Protein AF-A0A7R9H1W8-F1 (afdb_monomer_lite)

Organism: Timema poppense (NCBI:txid170557)

Secondary structure (DSSP, 8-state):
-HHHHHHHHHHHHHHHSS-HHHHHHHHHHSTT-BTTBS--SSTT---------HHHHHHHHHHHHHHHHHTTHHHHHHHHHHHHHHHHHHHTPPP-TTSGGGGSTTTHHHHHHH-

Foldseek 3Di:
DVVVVVVVQVVCCVVPVDGPVVVQVVQQVEVCHDPVGHHDPDPDDDDDDDDDDPVVVVVVVVVVVVVCVVVPLVVVLLVVVVVVVVVCVVPVDDDDCPDDPSVDDSNVVCVVVSD

Sequence (115 aa):
MAGILIIGSLQVFAEHGRTHSSMLKEQKETAGGNELGGPLRYPHSCILWLQCDQEVLDHRLVSRVDTMLEQGLVQELINFHQLYNKDRLSTGAPHDYTTGIFQSIGFKEFHGRVE

pLDDT: mean 83.67, std 12.29, range [35.12, 97.69]

Radius of gyration: 21.49 Å; chains: 1; bounding box: 33×43×47 Å

Structure (mmCIF, N/CA/C/O backbone):
data_AF-A0A7R9H1W8-F1
#
_entry.id   AF-A0A7R9H1W8-F1
#
loop_
_atom_site.group_PDB
_atom_site.id
_atom_site.type_symbol
_atom_site.label_atom_id
_atom_site.label_alt_id
_atom_site.label_comp_id
_atom_site.label_asym_id
_atom_site.label_entity_id
_atom_site.label_seq_id
_atom_site.pdbx_PDB_ins_code
_atom_site.Cartn_x
_atom_site.Cartn_y
_atom_site.Cartn_z
_atom_site.occupancy
_atom_site.B_iso_or_equiv
_atom_site.auth_seq_id
_atom_site.auth_comp_id
_atom_site.auth_asym_id
_atom_site.auth_atom_id
_atom_site.pdbx_PDB_model_num
ATOM 1 N N . MET A 1 1 ? -6.024 10.418 -10.186 1.00 37.22 1 MET A N 1
ATOM 2 C CA . MET A 1 1 ? -5.220 9.301 -10.739 1.0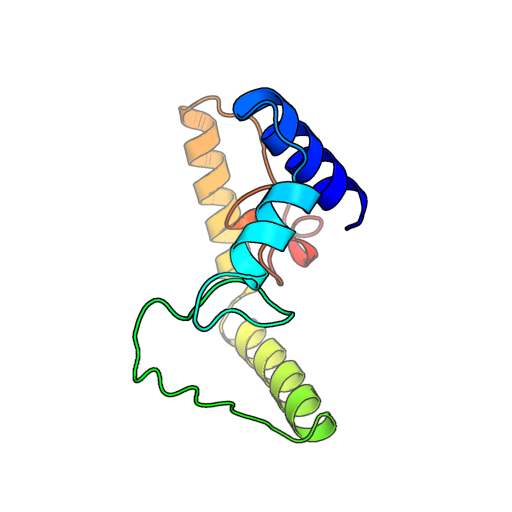0 37.22 1 MET A CA 1
ATOM 3 C C . MET A 1 1 ? -4.604 9.641 -12.100 1.00 37.22 1 MET A C 1
ATOM 5 O O . MET A 1 1 ? -3.391 9.570 -12.203 1.00 37.22 1 MET A O 1
ATOM 9 N N . ALA A 1 2 ? -5.365 10.100 -13.106 1.00 35.12 2 ALA A N 1
ATOM 10 C CA . ALA A 1 2 ? -4.805 10.452 -14.426 1.00 35.12 2 ALA A CA 1
ATOM 11 C C . ALA A 1 2 ? -3.746 11.584 -14.412 1.00 35.12 2 ALA A C 1
ATOM 13 O O . ALA A 1 2 ? -2.760 11.504 -15.136 1.00 35.12 2 ALA A O 1
ATOM 14 N N . GLY A 1 3 ? -3.891 12.603 -13.553 1.00 44.09 3 GLY A N 1
ATOM 15 C CA . GLY A 1 3 ? -2.936 13.725 -13.480 1.00 44.09 3 GLY A CA 1
ATOM 16 C C . GLY A 1 3 ? -1.521 13.347 -13.014 1.00 44.09 3 GLY A C 1
ATOM 17 O O . GLY A 1 3 ? -0.549 13.919 -13.496 1.00 44.09 3 GLY A O 1
ATOM 18 N N . ILE A 1 4 ? -1.391 12.337 -12.145 1.00 56.62 4 ILE A N 1
ATOM 19 C CA . ILE A 1 4 ? -0.090 11.864 -11.631 1.00 56.62 4 ILE A CA 1
ATOM 20 C C . ILE A 1 4 ? 0.714 11.176 -12.747 1.00 56.62 4 ILE A C 1
ATOM 22 O O . ILE A 1 4 ? 1.924 11.359 -12.851 1.00 56.62 4 ILE A O 1
ATOM 26 N N . LEU A 1 5 ? 0.031 10.448 -13.639 1.00 70.81 5 LEU A N 1
ATOM 27 C CA . LEU A 1 5 ? 0.656 9.758 -14.773 1.00 70.81 5 LEU A CA 1
ATOM 28 C C . LEU A 1 5 ? 1.178 10.735 -15.842 1.00 70.81 5 LEU A C 1
ATOM 30 O O . LEU A 1 5 ? 2.199 10.466 -16.481 1.00 70.81 5 LEU A O 1
ATOM 34 N N . ILE A 1 6 ? 0.504 11.877 -16.021 1.00 82.81 6 ILE A N 1
ATOM 35 C CA . ILE A 1 6 ? 0.915 12.924 -16.969 1.00 82.81 6 ILE A CA 1
ATOM 36 C C . ILE A 1 6 ? 2.179 13.627 -16.469 1.00 82.81 6 ILE A C 1
ATOM 38 O O . ILE A 1 6 ? 3.146 13.730 -17.220 1.00 82.81 6 ILE A O 1
ATOM 42 N N . ILE A 1 7 ? 2.198 14.055 -15.201 1.00 87.62 7 ILE A N 1
ATOM 43 C CA . ILE A 1 7 ? 3.359 14.735 -14.605 1.00 87.62 7 ILE A CA 1
ATOM 44 C C . ILE A 1 7 ? 4.594 13.833 -14.661 1.00 87.62 7 ILE A C 1
ATOM 46 O O . ILE A 1 7 ? 5.638 14.268 -15.140 1.00 87.62 7 ILE A O 1
ATOM 50 N N . GLY A 1 8 ? 4.461 12.560 -14.270 1.00 83.44 8 GLY A N 1
ATOM 51 C CA . GLY A 1 8 ? 5.576 11.611 -14.331 1.00 83.44 8 GLY A CA 1
ATOM 52 C C . GLY A 1 8 ? 6.113 11.415 -15.752 1.00 83.44 8 GLY A C 1
ATOM 53 O O . GLY A 1 8 ? 7.320 11.382 -15.966 1.00 83.44 8 GLY A O 1
ATOM 54 N N . SER A 1 9 ? 5.233 11.363 -16.755 1.00 89.19 9 SER A N 1
ATOM 55 C CA . SER A 1 9 ? 5.655 11.215 -18.154 1.00 89.19 9 SER A CA 1
ATOM 56 C C . SER A 1 9 ? 6.349 12.464 -18.708 1.00 89.19 9 SER A C 1
ATOM 58 O O . SER A 1 9 ? 7.288 12.339 -19.496 1.00 89.19 9 SER A O 1
ATOM 60 N N . LEU A 1 10 ? 5.913 13.658 -18.295 1.00 91.19 10 LEU A N 1
ATOM 61 C CA . LEU A 1 10 ? 6.565 14.922 -18.650 1.00 91.19 10 LEU A CA 1
ATOM 62 C C . LEU A 1 10 ? 7.933 15.060 -17.980 1.00 91.19 10 LEU A C 1
ATOM 64 O O . LEU A 1 10 ? 8.875 15.508 -18.628 1.00 91.19 10 LEU A O 1
ATOM 68 N N . GLN A 1 11 ? 8.058 14.634 -16.723 1.00 92.12 11 GLN A N 1
ATOM 69 C CA . GLN A 1 11 ? 9.333 14.625 -16.011 1.00 92.12 11 GLN A CA 1
ATOM 70 C C . GLN A 1 11 ? 10.352 13.712 -16.705 1.00 92.12 11 GLN A C 1
ATOM 72 O O . GLN A 1 11 ? 11.463 14.152 -16.991 1.00 92.12 11 GLN A O 1
ATOM 77 N N . VAL A 1 12 ? 9.958 12.484 -17.067 1.00 90.44 12 VAL A N 1
ATOM 78 C CA . VAL A 1 12 ? 10.826 11.555 -17.814 1.00 90.44 12 VAL A CA 1
ATOM 79 C C . VAL A 1 12 ? 11.326 12.194 -19.113 1.00 90.44 12 VAL A C 1
ATOM 81 O O . VAL A 1 12 ? 12.517 12.115 -19.415 1.00 90.44 12 VAL A O 1
ATOM 84 N N . PHE A 1 13 ? 10.440 12.873 -19.850 1.00 92.50 13 PHE A N 1
ATOM 85 C CA . PHE A 1 13 ? 10.811 13.577 -21.076 1.00 92.50 13 PHE A CA 1
ATOM 86 C C . PHE A 1 13 ? 11.769 14.747 -20.823 1.00 92.50 13 PHE A C 1
ATOM 88 O O . PHE A 1 13 ? 12.740 14.898 -21.560 1.00 92.50 13 PHE A O 1
ATOM 95 N N . ALA A 1 14 ? 11.528 15.550 -19.784 1.00 94.50 14 ALA A N 1
ATOM 96 C CA . ALA A 1 14 ? 12.378 16.685 -19.435 1.00 94.50 14 ALA A CA 1
ATOM 97 C C . ALA A 1 14 ? 13.794 16.256 -19.012 1.00 94.50 14 ALA A C 1
ATOM 99 O O . ALA A 1 14 ? 14.762 16.916 -19.377 1.00 94.50 14 ALA A O 1
ATOM 100 N N . GLU A 1 15 ? 13.922 15.149 -18.277 1.00 93.38 15 GLU A N 1
ATOM 101 C CA . GLU A 1 15 ? 15.210 14.648 -17.778 1.00 93.38 15 GLU A CA 1
ATOM 102 C C . GLU A 1 15 ? 16.020 13.898 -18.846 1.00 93.38 15 GLU A C 1
ATOM 104 O O . GLU A 1 15 ? 17.235 14.063 -18.931 1.00 93.38 15 GLU A O 1
ATOM 109 N N . HIS A 1 16 ? 15.364 13.071 -19.666 1.00 89.56 16 HIS A N 1
ATOM 110 C CA . HIS A 1 16 ? 16.046 12.141 -20.578 1.00 89.56 16 HIS A CA 1
ATOM 111 C C . HIS A 1 16 ? 15.992 12.580 -22.048 1.00 89.56 16 HIS A C 1
ATOM 113 O O . HIS A 1 16 ? 16.636 11.965 -22.897 1.00 89.56 16 HIS A O 1
ATOM 119 N N . GLY A 1 17 ? 15.172 13.583 -22.387 1.00 91.19 17 GLY A N 1
ATOM 120 C CA . GLY A 1 17 ? 14.928 14.025 -23.766 1.00 91.19 17 GLY A CA 1
ATOM 121 C C . GLY A 1 17 ? 14.196 13.000 -24.645 1.00 91.19 17 GLY A C 1
ATOM 122 O O . GLY A 1 17 ? 14.017 13.220 -25.843 1.00 91.19 17 GLY A O 1
ATOM 123 N N . ARG A 1 18 ? 13.772 11.866 -24.074 1.00 92.38 18 ARG A N 1
ATOM 124 C CA . ARG A 1 18 ? 13.065 10.775 -24.757 1.00 92.38 18 ARG A CA 1
ATOM 125 C C . ARG A 1 18 ? 11.652 10.647 -24.216 1.00 92.38 18 ARG A C 1
ATOM 127 O O . ARG A 1 18 ? 11.403 10.837 -23.029 1.00 92.38 18 ARG A O 1
ATOM 134 N N . THR A 1 19 ? 10.701 10.302 -25.081 1.00 90.69 19 THR A N 1
ATOM 135 C CA . THR A 1 19 ? 9.317 10.101 -24.643 1.00 90.69 19 THR A CA 1
ATOM 136 C C . THR A 1 19 ? 9.221 8.865 -23.756 1.00 90.69 19 THR A C 1
ATOM 138 O O . THR A 1 19 ? 9.796 7.818 -24.068 1.00 90.69 19 THR A O 1
ATOM 141 N N . HIS A 1 20 ? 8.441 8.965 -22.680 1.00 88.88 20 HIS A N 1
ATOM 142 C CA . HIS A 1 20 ? 8.224 7.867 -21.736 1.00 88.88 20 HIS A CA 1
ATOM 143 C C . HIS A 1 20 ? 7.709 6.594 -22.439 1.00 88.88 20 HIS A C 1
ATOM 145 O O . HIS A 1 20 ? 8.164 5.489 -22.157 1.00 88.88 20 HIS A O 1
ATOM 151 N N . SER A 1 21 ? 6.840 6.749 -23.444 1.00 89.75 21 SER A N 1
ATOM 152 C CA . SER A 1 21 ? 6.335 5.643 -24.265 1.00 89.75 21 SER A CA 1
ATOM 153 C C . SER A 1 21 ? 7.426 4.923 -25.065 1.00 89.75 21 SER A C 1
ATOM 155 O O . SER A 1 21 ? 7.378 3.699 -25.177 1.00 89.75 21 SER A O 1
ATOM 157 N N . SER A 1 22 ? 8.423 5.644 -25.594 1.00 90.88 22 SER A N 1
ATOM 158 C CA . SER A 1 22 ? 9.537 5.026 -26.328 1.00 90.88 22 SER A CA 1
ATOM 159 C C . SER A 1 22 ? 10.419 4.167 -25.419 1.00 90.88 22 SER A C 1
ATOM 161 O O . SER A 1 22 ? 10.812 3.073 -25.811 1.00 90.88 22 SER A O 1
ATOM 163 N N . MET A 1 23 ? 10.669 4.628 -24.190 1.00 87.75 23 MET A N 1
ATOM 164 C CA . MET A 1 23 ? 11.477 3.909 -23.202 1.00 87.75 23 MET A CA 1
ATOM 165 C C . MET A 1 23 ? 10.753 2.656 -22.700 1.00 87.75 23 MET A C 1
ATOM 167 O O . MET A 1 23 ? 11.357 1.594 -22.590 1.00 87.75 23 MET A O 1
ATOM 171 N N . LEU A 1 24 ? 9.439 2.747 -22.466 1.00 88.00 24 LEU A N 1
ATOM 172 C CA . LEU A 1 24 ? 8.627 1.582 -22.111 1.00 88.00 24 LEU A CA 1
ATOM 173 C C . LEU A 1 24 ? 8.612 0.540 -23.234 1.00 88.00 24 LEU A C 1
ATOM 175 O O . LEU A 1 24 ? 8.688 -0.650 -22.952 1.00 88.00 24 LEU A O 1
ATOM 179 N N . LYS A 1 25 ? 8.538 0.962 -24.502 1.00 88.62 25 LYS A N 1
ATOM 180 C CA . LYS A 1 25 ? 8.586 0.038 -25.644 1.00 88.62 25 LYS A CA 1
ATOM 181 C C . LYS A 1 25 ? 9.913 -0.727 -25.696 1.00 88.62 25 LYS A C 1
ATOM 183 O O . LYS A 1 25 ? 9.899 -1.946 -25.814 1.00 88.62 25 LYS A O 1
ATOM 188 N N . GLU A 1 26 ? 11.028 -0.030 -25.508 1.00 88.94 26 GLU A N 1
ATOM 189 C CA . GLU A 1 26 ? 12.368 -0.630 -25.460 1.00 88.94 26 GLU A CA 1
ATOM 190 C C . GLU A 1 26 ? 12.512 -1.645 -24.308 1.00 88.94 26 GLU A C 1
ATOM 192 O O . GLU A 1 26 ? 13.044 -2.741 -24.492 1.00 88.94 26 GLU A O 1
ATOM 197 N N . GLN A 1 27 ? 11.959 -1.337 -23.129 1.00 86.44 27 GLN A N 1
ATOM 198 C CA . GLN A 1 27 ? 11.944 -2.276 -22.001 1.00 86.44 27 GLN A CA 1
ATOM 199 C C . GLN A 1 27 ? 11.165 -3.557 -22.321 1.00 86.44 27 GLN A C 1
ATOM 201 O O . GLN A 1 27 ? 11.608 -4.643 -21.956 1.00 86.44 27 GLN A O 1
ATOM 206 N N . LYS A 1 28 ? 10.033 -3.449 -23.026 1.00 88.06 28 LYS A N 1
ATOM 207 C CA . LYS A 1 28 ? 9.222 -4.609 -23.435 1.00 88.06 28 LYS A CA 1
ATOM 208 C C . LYS A 1 28 ? 9.920 -5.481 -24.477 1.00 88.06 28 LYS A C 1
ATOM 210 O O . LYS A 1 28 ? 9.745 -6.693 -24.466 1.00 88.06 28 LYS A O 1
ATOM 215 N N . GLU A 1 29 ? 10.703 -4.869 -25.361 1.00 89.00 29 GLU A N 1
ATOM 216 C CA . GLU A 1 29 ? 11.466 -5.557 -26.413 1.00 89.00 29 GLU A CA 1
ATOM 217 C C . GLU A 1 29 ? 12.740 -6.241 -25.881 1.00 89.00 29 GLU A C 1
ATOM 219 O O . GLU A 1 29 ? 13.349 -7.056 -26.575 1.00 89.00 29 GLU A O 1
ATOM 224 N N . THR A 1 30 ? 13.139 -5.952 -24.638 1.00 86.69 30 THR A N 1
ATOM 225 C CA . THR A 1 30 ? 14.287 -6.592 -23.984 1.00 86.69 30 THR A CA 1
ATOM 226 C C . THR A 1 30 ? 14.020 -8.083 -23.733 1.00 86.69 30 THR A C 1
ATOM 228 O O . THR A 1 30 ? 12.899 -8.481 -23.423 1.00 86.69 30 THR A O 1
ATOM 231 N N . ALA A 1 31 ? 15.051 -8.932 -23.830 1.00 82.75 31 ALA A N 1
ATOM 232 C CA . ALA A 1 31 ? 14.922 -10.376 -23.620 1.00 82.75 31 ALA A CA 1
ATOM 233 C C . ALA A 1 31 ? 14.325 -10.700 -22.235 1.00 82.75 31 ALA A C 1
ATOM 235 O O . ALA A 1 31 ? 14.918 -10.383 -21.205 1.00 82.75 31 ALA A O 1
ATOM 236 N N . GLY A 1 32 ? 13.148 -11.335 -22.223 1.00 80.62 32 GLY A N 1
ATOM 237 C CA . GLY A 1 32 ? 12.373 -11.629 -21.010 1.00 80.62 32 GLY A CA 1
ATOM 238 C C . GLY A 1 32 ? 11.358 -10.548 -20.607 1.00 80.62 32 GLY A C 1
ATOM 239 O O . GLY A 1 32 ? 10.702 -10.706 -19.580 1.00 80.62 32 GLY A O 1
ATOM 240 N N . GLY A 1 33 ? 11.215 -9.476 -21.392 1.00 82.69 33 GLY A N 1
ATOM 241 C CA . GLY A 1 33 ? 10.154 -8.480 -21.254 1.00 82.69 33 GLY A CA 1
ATOM 242 C C . GLY A 1 33 ? 8.772 -9.015 -21.647 1.00 82.69 33 GLY A C 1
ATOM 243 O O . GLY A 1 33 ? 8.640 -10.002 -22.372 1.00 82.69 33 GLY A O 1
ATOM 244 N N . ASN A 1 34 ? 7.726 -8.371 -21.134 1.00 79.81 34 ASN A N 1
ATOM 245 C CA . ASN A 1 34 ? 6.322 -8.696 -21.389 1.00 79.81 34 ASN A CA 1
ATOM 246 C C . ASN A 1 34 ? 5.465 -7.415 -21.456 1.00 79.81 34 ASN A C 1
ATOM 248 O O . ASN A 1 34 ? 5.976 -6.302 -21.369 1.00 79.81 34 ASN A O 1
ATOM 252 N N . GLU A 1 35 ? 4.142 -7.535 -21.600 1.00 79.56 35 GLU A N 1
ATOM 253 C CA . GLU A 1 35 ? 3.254 -6.364 -21.700 1.00 79.56 35 GLU A CA 1
ATOM 254 C C . GLU A 1 35 ? 3.298 -5.425 -20.484 1.00 79.56 35 GLU A C 1
ATOM 256 O O . GLU A 1 35 ? 3.012 -4.230 -20.627 1.00 79.56 35 GLU A O 1
ATOM 261 N N . LEU A 1 36 ? 3.684 -5.946 -19.317 1.00 77.56 36 LEU A N 1
ATOM 262 C CA . LEU A 1 36 ? 3.760 -5.226 -18.049 1.00 77.56 36 LEU A CA 1
ATOM 263 C C . LEU A 1 36 ? 5.116 -4.534 -17.836 1.00 77.56 36 LEU A C 1
ATOM 265 O O . LEU A 1 36 ? 5.206 -3.662 -16.975 1.00 77.56 36 LEU A O 1
ATOM 269 N N . GLY A 1 37 ? 6.151 -4.863 -18.618 1.00 82.94 37 GLY A N 1
ATOM 270 C CA . GLY A 1 37 ? 7.450 -4.194 -18.541 1.00 82.94 37 GLY A CA 1
ATOM 271 C C . GLY A 1 37 ? 8.636 -5.056 -18.968 1.00 82.94 37 GLY A C 1
ATOM 272 O O . GLY A 1 37 ? 8.496 -6.033 -19.699 1.00 82.94 37 GLY A O 1
ATOM 273 N N . GLY A 1 38 ? 9.825 -4.657 -18.516 1.00 85.88 38 GLY A N 1
ATOM 274 C CA . GLY A 1 38 ? 11.068 -5.385 -18.764 1.00 85.88 38 GLY A CA 1
ATOM 275 C C . GLY A 1 38 ? 11.183 -6.709 -17.996 1.00 85.88 38 GLY A C 1
ATOM 276 O O . GLY A 1 38 ? 10.292 -7.067 -17.221 1.00 85.88 38 GLY A O 1
ATOM 277 N N . PRO A 1 39 ? 12.288 -7.446 -18.200 1.00 86.00 39 PRO A N 1
ATOM 278 C CA . PRO A 1 39 ? 12.500 -8.738 -17.564 1.00 86.00 39 PRO A CA 1
ATOM 279 C C . PRO A 1 39 ? 12.537 -8.644 -16.039 1.00 86.00 39 PRO A C 1
ATOM 281 O O . PRO A 1 39 ? 12.946 -7.636 -15.455 1.00 86.00 39 PRO A O 1
ATOM 284 N N . LEU A 1 40 ? 12.153 -9.742 -15.383 1.00 85.31 40 LEU A N 1
ATOM 285 C CA . LEU A 1 40 ? 12.332 -9.888 -13.943 1.00 85.31 40 LEU A CA 1
ATOM 286 C C . LEU A 1 40 ? 13.813 -9.737 -13.584 1.00 85.31 40 LEU A C 1
ATOM 288 O O . LEU A 1 40 ? 14.691 -10.265 -14.265 1.00 85.31 40 LEU A O 1
ATOM 292 N N . ARG A 1 41 ? 14.089 -9.059 -12.464 1.00 85.56 41 ARG A N 1
ATOM 293 C CA . ARG A 1 41 ? 15.463 -8.873 -11.968 1.00 85.56 41 ARG A CA 1
ATOM 294 C C . ARG A 1 41 ? 16.176 -10.207 -11.709 1.00 85.56 41 ARG A C 1
ATOM 296 O O . ARG A 1 41 ? 17.393 -10.269 -11.845 1.00 85.56 41 ARG A O 1
ATOM 303 N N . TYR A 1 42 ? 15.432 -11.247 -11.326 1.00 89.69 42 TYR A N 1
ATOM 304 C CA . TYR A 1 42 ? 15.966 -12.573 -11.018 1.00 89.69 42 TYR A CA 1
ATOM 305 C C . TYR A 1 42 ? 15.286 -13.653 -11.877 1.00 89.69 42 TYR A C 1
ATOM 307 O O . TYR A 1 42 ? 14.067 -13.615 -12.039 1.00 89.69 42 TYR A O 1
ATOM 315 N N . PRO A 1 43 ? 16.038 -14.649 -12.384 1.00 82.88 43 PRO A N 1
ATOM 316 C CA . PRO A 1 43 ? 15.523 -15.643 -13.334 1.00 82.88 43 PRO A CA 1
ATOM 317 C C . PRO A 1 43 ? 14.569 -16.679 -12.718 1.00 82.88 43 PRO A C 1
ATOM 319 O O . PRO A 1 43 ? 13.812 -17.322 -13.439 1.00 82.88 43 PRO A O 1
ATOM 322 N N . HIS A 1 44 ? 14.591 -16.855 -11.394 1.00 87.19 44 HIS A N 1
ATOM 323 C CA . HIS A 1 44 ? 13.811 -17.874 -10.681 1.00 87.19 44 HIS A CA 1
ATOM 324 C C . HIS A 1 44 ? 12.934 -17.258 -9.585 1.00 87.19 44 HIS A C 1
ATOM 326 O O . HIS A 1 44 ? 12.876 -17.750 -8.460 1.00 87.19 44 HIS A O 1
ATOM 332 N N . SER A 1 45 ? 12.280 -16.135 -9.885 1.00 88.88 45 SER A N 1
ATOM 333 C CA . SER A 1 45 ? 11.322 -15.535 -8.956 1.00 88.88 45 SER A CA 1
ATOM 334 C C . SER A 1 45 ? 10.076 -16.412 -8.815 1.00 88.88 45 SER A C 1
ATOM 336 O O . SER A 1 45 ? 9.422 -16.739 -9.802 1.00 88.88 45 SER A O 1
ATOM 338 N N . CYS A 1 46 ? 9.728 -16.753 -7.575 1.00 91.38 46 CYS A N 1
ATOM 339 C CA . CYS A 1 46 ? 8.463 -17.397 -7.237 1.00 91.38 46 CYS A CA 1
ATOM 340 C C . CYS A 1 46 ? 7.476 -16.334 -6.742 1.00 91.38 46 CYS A C 1
ATOM 342 O O . CYS A 1 46 ? 7.789 -15.592 -5.810 1.00 91.38 46 CYS A O 1
ATOM 344 N N . ILE A 1 47 ? 6.301 -16.252 -7.368 1.00 90.00 47 ILE A N 1
ATOM 345 C CA . ILE A 1 47 ? 5.225 -15.346 -6.957 1.00 90.00 47 ILE A CA 1
ATOM 346 C C . ILE A 1 47 ? 4.147 -16.182 -6.277 1.00 90.00 47 ILE A C 1
ATOM 348 O O . ILE A 1 47 ? 3.506 -17.017 -6.910 1.00 90.00 47 ILE A O 1
ATOM 352 N N . LEU A 1 48 ? 3.941 -15.939 -4.986 1.00 94.94 48 LEU A N 1
ATOM 353 C CA . LEU A 1 48 ? 2.849 -16.537 -4.229 1.00 94.94 48 LEU A CA 1
ATOM 354 C C . LEU A 1 48 ? 1.669 -15.568 -4.238 1.00 94.94 48 LEU A C 1
ATOM 356 O O . LEU A 1 48 ? 1.676 -14.563 -3.529 1.00 94.94 48 LEU A O 1
ATOM 360 N N . TRP A 1 49 ? 0.665 -15.860 -5.060 1.00 94.38 49 TRP A N 1
ATOM 361 C CA . TRP A 1 49 ? -0.565 -15.079 -5.094 1.00 94.38 49 TRP A CA 1
ATOM 362 C C . TRP A 1 49 ? -1.585 -15.686 -4.132 1.00 94.38 49 TRP A C 1
ATOM 364 O O . TRP A 1 49 ? -2.200 -16.710 -4.416 1.00 94.38 49 TRP A O 1
ATOM 374 N N . LEU A 1 50 ? -1.763 -15.044 -2.978 1.00 94.00 50 LEU A N 1
ATOM 375 C CA . LEU A 1 50 ? -2.816 -15.400 -2.032 1.00 94.00 50 LEU A CA 1
ATOM 376 C C . LEU A 1 50 ? -4.142 -14.783 -2.480 1.00 94.00 50 LEU A C 1
ATOM 378 O O . LEU A 1 50 ? -4.240 -13.567 -2.647 1.00 94.00 50 LEU A O 1
ATOM 382 N N . GLN A 1 51 ? -5.153 -15.626 -2.662 1.00 94.75 51 GLN A N 1
ATOM 383 C CA . GLN A 1 51 ? -6.506 -15.213 -3.017 1.00 94.75 51 GLN A CA 1
ATOM 384 C C . GLN A 1 51 ? -7.497 -15.718 -1.971 1.00 94.75 51 GLN A C 1
ATOM 386 O O . GLN A 1 51 ? -7.295 -16.753 -1.335 1.00 94.75 51 GLN A O 1
ATOM 391 N N . CYS A 1 52 ? -8.558 -14.949 -1.786 1.00 95.00 52 CYS A N 1
ATOM 392 C CA . CYS A 1 52 ? -9.670 -15.241 -0.900 1.00 95.00 52 CYS A CA 1
ATOM 393 C C . CYS A 1 52 ? -10.949 -14.905 -1.664 1.00 95.00 52 CYS A C 1
ATOM 395 O O . CYS A 1 52 ? -10.929 -14.024 -2.525 1.00 95.00 52 CYS A O 1
ATOM 397 N N . ASP A 1 53 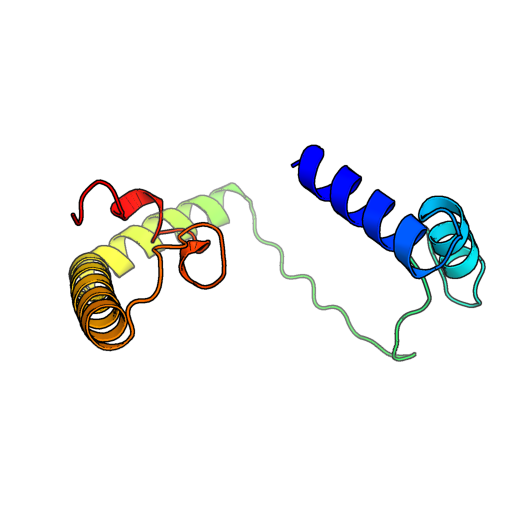? -12.045 -15.585 -1.339 1.00 97.56 53 ASP A N 1
ATOM 398 C CA . ASP A 1 53 ? -13.362 -15.145 -1.785 1.00 97.56 53 ASP A CA 1
ATOM 399 C C . ASP A 1 53 ? -13.598 -13.694 -1.330 1.00 97.56 53 ASP A C 1
ATOM 401 O O . ASP A 1 53 ? -13.233 -13.336 -0.202 1.00 97.56 53 ASP A O 1
ATOM 405 N N . GLN A 1 54 ? -14.155 -12.867 -2.217 1.00 96.38 54 GLN A N 1
ATOM 406 C CA . GLN A 1 54 ? -14.349 -11.440 -1.976 1.00 96.38 54 GLN A CA 1
ATOM 407 C C . GLN A 1 54 ? -15.257 -11.195 -0.766 1.00 96.38 54 GLN A C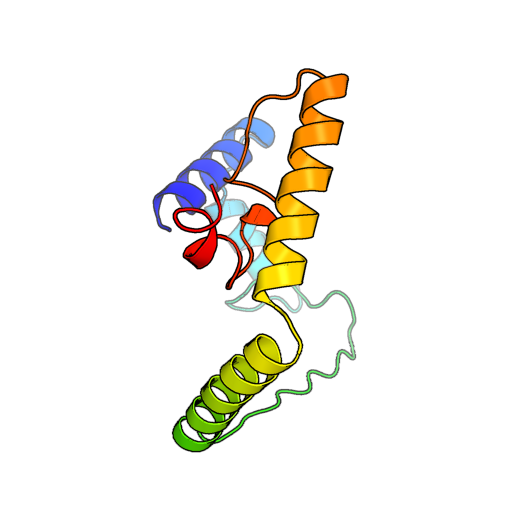 1
ATOM 409 O O . GLN A 1 54 ? -14.916 -10.379 0.084 1.00 96.38 54 GLN A O 1
ATOM 414 N N . GLU A 1 55 ? -16.349 -11.948 -0.625 1.00 97.69 55 GLU A N 1
ATOM 415 C CA . GLU A 1 55 ? -17.286 -11.771 0.489 1.00 97.69 55 GLU A CA 1
ATOM 416 C C . GLU A 1 55 ? -16.629 -12.144 1.826 1.00 97.69 55 GLU A C 1
ATOM 418 O O . GLU A 1 55 ? -16.788 -11.460 2.841 1.00 97.69 55 GLU A O 1
ATOM 423 N N . VAL A 1 56 ? -15.815 -13.205 1.820 1.00 97.50 56 VAL A N 1
ATOM 424 C CA . VAL A 1 56 ? -15.050 -13.637 3.000 1.00 97.50 56 VAL A CA 1
ATOM 425 C C . VAL A 1 56 ? -13.980 -12.609 3.366 1.00 97.50 56 VAL A C 1
ATOM 427 O O . VAL A 1 56 ? -13.753 -12.345 4.551 1.00 97.50 56 VAL A O 1
ATOM 430 N N . LEU A 1 57 ? -13.307 -12.034 2.367 1.00 96.88 57 LEU A N 1
ATOM 431 C CA . LEU A 1 57 ? -12.309 -10.993 2.573 1.00 96.88 57 LEU A CA 1
ATOM 432 C C . LEU A 1 57 ? -12.951 -9.739 3.171 1.00 96.88 57 LEU A C 1
ATOM 434 O O . LEU A 1 57 ? -12.451 -9.236 4.176 1.00 96.88 57 LEU A O 1
ATOM 438 N N . ASP A 1 58 ? -14.070 -9.286 2.613 1.00 96.44 58 ASP A N 1
ATOM 439 C CA . ASP A 1 58 ? -14.773 -8.085 3.064 1.00 96.44 58 ASP A CA 1
ATOM 440 C C . ASP A 1 58 ? -15.238 -8.226 4.514 1.00 96.44 58 ASP A C 1
ATOM 442 O O . ASP A 1 58 ? -14.956 -7.359 5.344 1.00 96.44 58 ASP A O 1
ATOM 446 N N . HIS A 1 59 ? -15.836 -9.367 4.870 1.00 97.56 59 HIS A N 1
ATOM 447 C CA . HIS A 1 59 ? -16.233 -9.639 6.251 1.00 97.56 59 HIS A CA 1
ATOM 448 C C . HIS A 1 59 ? -15.038 -9.594 7.220 1.00 97.56 59 HIS A C 1
ATOM 450 O O . HIS A 1 59 ? -15.120 -9.017 8.308 1.00 97.56 59 HIS A O 1
ATOM 456 N N . ARG A 1 60 ? -13.895 -10.181 6.838 1.00 97.25 60 ARG A N 1
ATOM 457 C CA . ARG A 1 60 ? -12.674 -10.150 7.661 1.00 97.25 60 ARG A CA 1
ATOM 458 C C . ARG A 1 60 ? -12.104 -8.743 7.791 1.00 97.25 60 ARG A C 1
ATOM 460 O O . ARG A 1 60 ? -11.620 -8.392 8.863 1.00 97.25 60 ARG A O 1
ATOM 467 N N . LEU A 1 61 ? -12.139 -7.951 6.721 1.00 95.94 61 LEU A N 1
ATOM 468 C CA . LEU A 1 61 ? -11.653 -6.575 6.739 1.00 95.94 61 LEU A CA 1
ATOM 469 C C . LEU A 1 61 ? -12.504 -5.695 7.657 1.00 95.94 61 LEU A C 1
ATOM 471 O O . LEU A 1 61 ? -11.922 -4.945 8.436 1.00 95.94 61 LEU A O 1
ATOM 475 N N . VAL A 1 62 ? -13.834 -5.835 7.621 1.00 96.00 62 VAL A N 1
ATOM 476 C CA . VAL A 1 62 ? -14.750 -5.129 8.535 1.00 96.00 62 VAL A CA 1
ATOM 477 C C . VAL A 1 62 ? -14.459 -5.511 9.984 1.00 96.00 62 VAL A C 1
ATOM 479 O O . VAL A 1 62 ? -14.112 -4.646 10.783 1.00 96.00 62 VAL A O 1
ATOM 482 N N . SER A 1 63 ? -14.464 -6.811 10.296 1.00 97.00 63 SER A N 1
ATOM 483 C CA . SER A 1 63 ? -14.194 -7.294 11.657 1.00 97.00 63 SER A CA 1
ATOM 484 C C . SER A 1 63 ? -12.825 -6.844 12.180 1.00 97.00 63 SER A C 1
ATOM 486 O O . SER A 1 63 ? -12.685 -6.519 13.357 1.00 97.00 63 SER A O 1
ATOM 488 N N . ARG A 1 64 ? -11.810 -6.769 11.310 1.00 96.44 64 ARG A N 1
ATOM 489 C CA . ARG A 1 64 ? -10.486 -6.262 11.683 1.00 96.44 64 ARG A CA 1
ATOM 490 C C . ARG A 1 64 ? -10.526 -4.786 12.076 1.00 96.44 64 ARG A C 1
ATOM 492 O O . ARG A 1 64 ? -9.822 -4.410 13.006 1.00 96.44 64 ARG A O 1
ATOM 499 N N . VAL A 1 65 ? -11.302 -3.955 11.377 1.00 93.88 65 VAL A N 1
ATOM 500 C CA . VAL A 1 65 ? -11.450 -2.532 11.727 1.00 93.88 65 VAL A CA 1
ATOM 501 C C . VAL A 1 65 ? -12.100 -2.389 13.100 1.00 93.88 65 VAL A C 1
ATOM 503 O O . VAL A 1 65 ? -11.598 -1.614 13.912 1.00 93.88 65 VAL A O 1
ATOM 506 N N . ASP A 1 66 ? -13.131 -3.182 13.392 1.00 95.75 66 ASP A N 1
ATOM 507 C CA . ASP A 1 66 ? -13.777 -3.185 14.709 1.00 95.75 66 ASP A CA 1
ATOM 508 C C . ASP A 1 66 ? -12.773 -3.547 15.815 1.00 95.75 66 ASP A C 1
ATOM 510 O O . ASP A 1 66 ? -12.613 -2.805 16.784 1.00 95.75 66 ASP A O 1
ATOM 514 N N . THR A 1 67 ? -11.990 -4.616 15.622 1.00 96.44 67 THR A N 1
ATOM 515 C CA . THR A 1 67 ? -10.927 -4.997 16.566 1.00 96.44 67 THR A CA 1
ATOM 516 C C . THR A 1 67 ? -9.861 -3.908 16.724 1.00 96.44 67 THR A C 1
ATOM 518 O O . THR A 1 67 ? -9.387 -3.672 17.832 1.00 96.44 67 THR A O 1
ATOM 521 N N . MET A 1 68 ? -9.473 -3.217 15.647 1.00 93.88 68 MET A N 1
ATOM 522 C CA . MET A 1 68 ? -8.510 -2.110 15.732 1.00 93.88 68 MET A CA 1
ATOM 523 C C . MET A 1 68 ? -9.057 -0.951 16.575 1.00 93.88 68 MET A C 1
ATOM 525 O O . MET A 1 68 ? -8.318 -0.361 17.363 1.00 93.88 68 MET A O 1
ATOM 529 N N . LEU A 1 69 ? -10.347 -0.628 16.438 1.00 91.62 69 LEU A N 1
ATOM 530 C CA . LEU A 1 69 ? -10.997 0.394 17.260 1.00 91.62 69 LEU A CA 1
ATOM 531 C C . LEU A 1 69 ? -11.002 -0.004 18.740 1.00 91.62 69 LEU A C 1
ATOM 533 O O . LEU A 1 69 ? -10.615 0.810 19.579 1.00 91.62 69 LEU A O 1
ATOM 537 N N . GLU A 1 70 ? -11.358 -1.253 19.053 1.00 94.88 70 GLU A N 1
ATOM 538 C CA . GLU A 1 70 ? -11.327 -1.800 20.419 1.00 94.88 70 GLU A CA 1
ATOM 539 C C . GLU A 1 70 ? -9.918 -1.786 21.029 1.00 94.88 70 GLU A C 1
ATOM 541 O O . GLU A 1 70 ? -9.755 -1.522 22.220 1.00 94.88 70 GLU A O 1
ATOM 546 N N . GLN A 1 71 ? -8.890 -2.018 20.211 1.00 95.75 71 GLN A N 1
ATOM 547 C CA . GLN A 1 71 ? -7.483 -1.968 20.619 1.00 95.75 71 GLN A CA 1
ATOM 548 C C . GLN A 1 71 ? -6.928 -0.544 20.767 1.00 95.75 71 GLN A C 1
ATOM 550 O O . GLN A 1 71 ? -5.783 -0.379 21.182 1.00 95.75 71 GLN A O 1
ATOM 555 N N . GLY A 1 72 ? -7.729 0.489 20.491 1.00 92.75 72 GLY A N 1
ATOM 556 C CA . GLY A 1 72 ? -7.354 1.878 20.746 1.00 92.75 72 GLY A CA 1
ATOM 557 C C . GLY A 1 72 ? -6.803 2.638 19.541 1.00 92.75 72 GLY A C 1
ATOM 558 O O . GLY A 1 72 ? -6.128 3.646 19.745 1.00 92.75 72 GLY A O 1
ATOM 559 N N . LEU A 1 73 ? -7.137 2.239 18.306 1.00 90.56 73 LEU A N 1
ATOM 560 C CA . LEU A 1 73 ? -6.751 2.945 17.070 1.00 90.56 73 LEU A CA 1
ATOM 561 C C . LEU A 1 73 ? -6.943 4.470 17.158 1.00 90.56 73 LEU A C 1
ATOM 563 O O . LEU A 1 73 ? -6.081 5.240 16.742 1.00 90.56 73 LEU A O 1
ATOM 567 N N . VAL A 1 74 ? -8.064 4.928 17.723 1.00 88.94 74 VAL A N 1
ATOM 568 C CA . VAL A 1 74 ? -8.349 6.367 17.862 1.00 88.94 74 VAL A CA 1
ATOM 569 C C . VAL A 1 74 ? -7.324 7.055 18.766 1.00 88.94 74 VAL A C 1
ATOM 571 O O . VAL A 1 74 ? -6.850 8.145 18.448 1.00 88.94 74 VAL A O 1
ATOM 574 N N . GLN A 1 75 ? -6.941 6.414 19.872 1.00 90.56 75 GLN A N 1
ATOM 575 C CA . GLN A 1 75 ? -5.948 6.962 20.791 1.00 90.56 75 GLN A CA 1
ATOM 576 C C . GLN A 1 75 ? -4.561 7.012 20.144 1.00 90.56 75 GLN A C 1
ATOM 578 O O . GLN A 1 75 ? -3.837 7.991 20.325 1.00 90.56 75 GLN A O 1
ATOM 583 N N . GLU A 1 76 ? -4.203 5.991 19.363 1.00 90.06 76 GLU A N 1
ATOM 584 C CA . GLU A 1 76 ? -2.961 5.979 18.587 1.00 90.06 76 GLU A CA 1
ATOM 585 C C . GLU A 1 76 ? -2.907 7.150 17.597 1.00 90.06 76 GLU A C 1
ATOM 587 O O . GLU A 1 76 ? -1.900 7.859 17.539 1.00 90.06 76 GLU A O 1
ATOM 592 N N . LEU A 1 77 ? -4.006 7.411 16.880 1.00 87.06 77 LEU A N 1
ATOM 593 C CA . LEU A 1 77 ? -4.114 8.521 15.931 1.00 87.06 77 LEU A CA 1
ATOM 594 C C . LEU A 1 77 ? -3.991 9.890 16.615 1.00 87.06 77 LEU A C 1
ATOM 596 O O . LEU A 1 77 ? -3.248 10.744 16.129 1.00 87.06 77 LEU A O 1
ATOM 600 N N . ILE A 1 78 ? -4.662 10.091 17.756 1.00 86.94 78 ILE A N 1
ATOM 601 C CA . ILE A 1 78 ? -4.554 11.327 18.552 1.00 86.94 78 ILE A CA 1
ATOM 602 C C . ILE A 1 78 ? -3.107 11.541 19.006 1.00 86.94 78 ILE A C 1
ATOM 604 O O . ILE A 1 78 ? -2.544 12.621 18.811 1.00 86.94 78 ILE A O 1
ATOM 608 N N . ASN A 1 79 ? -2.486 10.509 19.582 1.00 88.56 79 ASN A N 1
ATOM 609 C CA . ASN A 1 79 ? -1.115 10.587 20.081 1.00 88.56 79 ASN A CA 1
ATOM 610 C C . ASN A 1 79 ? -0.137 10.920 18.951 1.00 88.56 79 ASN A C 1
ATOM 612 O O . ASN A 1 79 ? 0.731 11.781 19.111 1.00 88.56 79 ASN A O 1
ATOM 616 N N . PHE A 1 80 ? -0.301 10.275 17.794 1.00 86.75 80 PHE A N 1
ATOM 617 C CA . PHE A 1 80 ? 0.500 10.550 16.610 1.00 86.75 80 PHE A CA 1
ATOM 618 C C . PHE A 1 80 ? 0.346 12.004 16.150 1.00 86.75 80 PHE A C 1
ATOM 620 O O . PHE A 1 80 ? 1.349 12.680 15.922 1.00 86.75 80 PHE A O 1
ATOM 627 N N . HIS A 1 81 ? -0.886 12.518 16.084 1.00 81.25 81 HIS A N 1
ATOM 628 C CA . HIS A 1 81 ? -1.152 13.909 15.712 1.00 81.25 81 HIS A CA 1
ATOM 629 C C . HIS A 1 81 ? -0.488 14.903 16.670 1.00 81.25 81 HIS A C 1
ATOM 631 O O . HIS A 1 81 ? 0.125 15.875 16.229 1.00 81.25 81 HIS A O 1
ATOM 637 N N . GLN A 1 82 ? -0.567 14.653 17.977 1.00 84.62 82 GLN A N 1
ATOM 638 C CA . GLN A 1 82 ? 0.054 15.501 18.994 1.00 84.62 82 GLN A CA 1
ATOM 639 C C . GLN A 1 82 ? 1.582 15.507 18.886 1.00 84.62 82 GLN A C 1
ATOM 641 O O . GLN A 1 82 ? 2.198 16.575 18.905 1.00 84.62 82 GLN A O 1
ATOM 646 N N . LEU A 1 83 ? 2.194 14.328 18.747 1.00 84.81 83 LEU A N 1
ATOM 647 C CA . LEU A 1 83 ? 3.640 14.174 18.577 1.00 84.81 83 LEU A CA 1
ATOM 648 C C . LEU A 1 83 ? 4.126 14.876 17.308 1.00 84.81 83 LEU A C 1
ATOM 650 O O . LEU A 1 83 ? 5.070 15.663 17.368 1.00 84.81 83 LEU A O 1
ATOM 654 N N . TYR A 1 84 ? 3.441 14.648 16.187 1.00 81.75 84 TYR A N 1
ATOM 655 C CA . TYR A 1 84 ? 3.767 15.276 14.913 1.00 81.75 84 TYR A CA 1
ATOM 656 C C . TYR A 1 84 ? 3.631 16.800 14.978 1.00 81.75 84 TYR A C 1
ATOM 658 O O . TYR A 1 84 ? 4.535 17.526 14.570 1.00 81.75 84 TYR A O 1
ATOM 666 N N . ASN A 1 85 ? 2.541 17.309 15.560 1.00 79.56 85 ASN A N 1
ATOM 667 C CA . ASN A 1 85 ? 2.340 18.747 15.720 1.00 79.56 85 ASN A CA 1
ATOM 668 C C . ASN A 1 85 ? 3.399 19.387 16.619 1.00 79.56 85 ASN A C 1
ATOM 670 O O . ASN A 1 85 ? 3.825 20.505 16.340 1.00 79.56 85 ASN A O 1
ATOM 674 N N . LYS A 1 86 ? 3.846 18.694 17.670 1.00 83.56 86 LYS A N 1
ATOM 675 C CA . LYS A 1 86 ? 4.916 19.175 18.548 1.00 83.56 86 LYS A CA 1
ATOM 676 C C . LYS A 1 86 ? 6.254 19.270 17.812 1.00 83.56 86 LYS A C 1
ATOM 678 O O . LYS A 1 86 ? 6.919 20.298 17.917 1.00 83.56 86 LYS A O 1
ATOM 683 N N . ASP A 1 87 ? 6.618 18.235 17.059 1.00 81.56 87 ASP A N 1
ATOM 684 C CA . ASP A 1 87 ? 7.856 18.196 16.271 1.00 81.56 87 ASP A CA 1
ATOM 685 C C . ASP A 1 87 ? 7.858 19.254 15.153 1.00 81.56 87 ASP A C 1
ATOM 687 O O . ASP A 1 87 ? 8.817 20.015 14.985 1.00 81.56 87 ASP A O 1
ATOM 691 N N . ARG A 1 88 ? 6.721 19.407 14.467 1.00 77.81 88 ARG A N 1
ATOM 692 C CA . ARG A 1 88 ? 6.471 20.478 13.493 1.00 77.81 88 ARG A CA 1
ATOM 693 C C . ARG A 1 88 ? 6.579 21.868 14.130 1.00 77.81 88 ARG A C 1
ATOM 695 O O . ARG A 1 88 ? 7.232 22.747 13.573 1.00 77.81 88 ARG A O 1
ATOM 702 N N . LEU A 1 89 ? 5.976 22.027 15.314 1.00 77.06 89 LEU A N 1
ATOM 703 C CA . LEU A 1 89 ? 6.162 23.106 16.295 1.00 77.06 89 LEU A CA 1
ATOM 704 C C . LEU A 1 89 ? 7.606 23.611 16.352 1.00 77.06 89 LEU A C 1
ATOM 706 O O . LEU A 1 89 ? 7.909 24.784 16.135 1.00 77.06 89 LEU A O 1
ATOM 710 N N . SER A 1 90 ? 8.499 22.676 16.660 1.00 79.31 90 SER A N 1
ATOM 711 C CA . SER A 1 90 ? 9.915 22.952 16.878 1.00 79.31 90 SER A CA 1
ATOM 712 C C . SER A 1 90 ? 10.730 23.157 15.603 1.00 79.31 90 SER A C 1
ATOM 714 O O . SER A 1 90 ? 11.749 23.840 15.652 1.00 79.31 90 SER A O 1
ATOM 716 N N . THR A 1 91 ? 10.313 22.579 14.475 1.00 77.56 91 THR A N 1
ATOM 717 C CA . THR A 1 91 ? 11.083 22.587 13.218 1.00 77.56 91 THR A CA 1
ATOM 718 C C . THR A 1 91 ? 10.601 23.630 12.207 1.00 77.56 91 THR A C 1
ATOM 720 O O . THR A 1 91 ? 11.307 23.911 11.241 1.00 77.56 91 THR A O 1
ATOM 723 N N . GLY A 1 92 ? 9.420 24.226 12.413 1.00 72.00 92 GLY A N 1
ATOM 724 C CA . GLY A 1 92 ? 8.834 25.222 11.508 1.00 72.00 92 GLY A CA 1
ATOM 725 C C . GLY A 1 92 ? 8.357 24.644 10.171 1.00 72.00 92 GLY A C 1
ATOM 726 O O . GLY A 1 92 ? 8.128 25.397 9.224 1.00 72.00 92 GLY A O 1
ATOM 727 N N . ALA A 1 93 ? 8.221 23.318 10.071 1.00 70.69 93 ALA A N 1
ATOM 728 C CA . ALA A 1 93 ? 7.858 22.649 8.830 1.00 70.69 93 ALA A CA 1
ATOM 729 C C . ALA A 1 93 ? 6.389 22.925 8.426 1.00 70.69 93 ALA A C 1
ATOM 731 O O . ALA A 1 93 ? 5.494 22.966 9.283 1.00 70.69 93 ALA A O 1
ATOM 732 N N . PRO A 1 94 ? 6.106 23.108 7.122 1.00 67.25 94 PRO A N 1
ATOM 733 C CA . PRO A 1 94 ? 4.740 23.230 6.626 1.00 67.25 94 PRO A CA 1
ATOM 734 C C . PRO A 1 94 ? 3.971 21.912 6.794 1.00 67.25 94 PRO A C 1
ATOM 736 O O . PRO A 1 94 ? 4.555 20.830 6.786 1.00 67.25 94 PRO A O 1
ATOM 739 N N . HIS A 1 95 ? 2.647 22.006 6.935 1.00 66.56 95 HIS A N 1
ATOM 740 C CA . HIS A 1 95 ? 1.786 20.824 6.908 1.00 66.56 95 HIS A CA 1
ATOM 741 C C . HIS A 1 95 ? 1.764 20.243 5.492 1.00 66.56 95 HIS A C 1
ATOM 743 O O . HIS A 1 95 ? 1.288 20.911 4.573 1.00 66.56 95 HIS A O 1
ATOM 749 N N . ASP A 1 96 ? 2.219 19.003 5.326 1.00 69.50 96 ASP A N 1
ATOM 750 C CA . ASP A 1 96 ? 2.016 18.247 4.091 1.00 69.50 96 ASP A CA 1
ATOM 751 C C . ASP A 1 96 ? 1.360 16.895 4.385 1.00 69.50 96 ASP A C 1
ATOM 753 O O . ASP A 1 96 ? 2.016 15.901 4.688 1.00 69.50 96 ASP A O 1
ATOM 757 N N . TYR A 1 97 ? 0.034 16.864 4.263 1.00 71.19 97 TYR A N 1
ATOM 758 C CA . TYR A 1 97 ? -0.760 15.640 4.371 1.00 71.19 97 TYR A CA 1
ATOM 759 C C . TYR A 1 97 ? -0.851 14.873 3.042 1.00 71.19 97 TYR A C 1
ATOM 761 O O . TYR A 1 97 ? -1.548 13.861 2.954 1.00 71.19 97 TYR A O 1
ATOM 769 N N . THR A 1 98 ? -0.178 15.336 1.982 1.00 71.44 98 THR A N 1
ATOM 770 C CA . THR A 1 98 ? -0.252 14.727 0.645 1.00 71.44 98 THR A CA 1
ATOM 771 C C . THR A 1 98 ? 0.760 13.603 0.433 1.00 71.44 98 THR A C 1
ATOM 773 O O . THR A 1 98 ? 0.642 12.851 -0.535 1.00 71.44 98 THR A O 1
ATOM 776 N N . THR A 1 99 ? 1.705 13.420 1.358 1.00 72.94 99 THR A N 1
ATOM 777 C CA . THR A 1 99 ? 2.821 12.482 1.211 1.00 72.94 99 THR A CA 1
ATOM 778 C C . THR A 1 99 ? 2.989 11.548 2.417 1.00 72.94 99 THR A C 1
ATOM 780 O O . THR A 1 99 ? 2.469 11.777 3.508 1.00 72.94 99 THR A O 1
ATOM 783 N N . GLY A 1 100 ? 3.706 10.440 2.208 1.00 77.75 100 GLY A N 1
ATOM 784 C CA . GLY A 1 100 ? 4.158 9.550 3.282 1.00 77.75 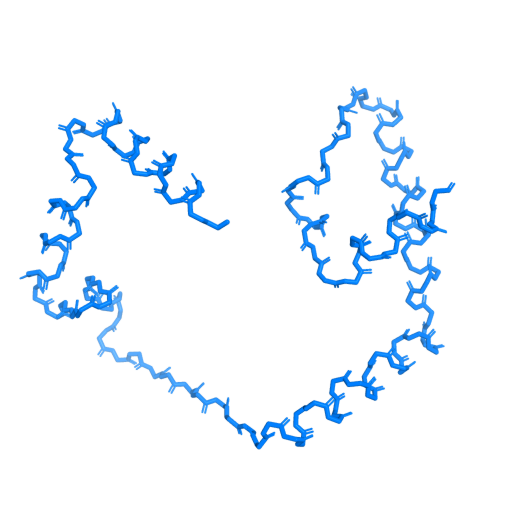100 GLY A CA 1
ATOM 785 C C . GLY A 1 100 ? 3.038 8.898 4.100 1.00 77.75 100 GLY A C 1
ATOM 786 O O . GLY A 1 100 ? 2.015 8.475 3.562 1.00 77.75 100 GLY A O 1
ATOM 787 N N . ILE A 1 101 ? 3.249 8.798 5.417 1.00 76.31 101 ILE A N 1
ATOM 788 C CA . ILE A 1 101 ? 2.333 8.129 6.357 1.00 76.31 101 ILE A CA 1
ATOM 789 C C . ILE A 1 101 ? 0.926 8.743 6.364 1.00 76.31 101 I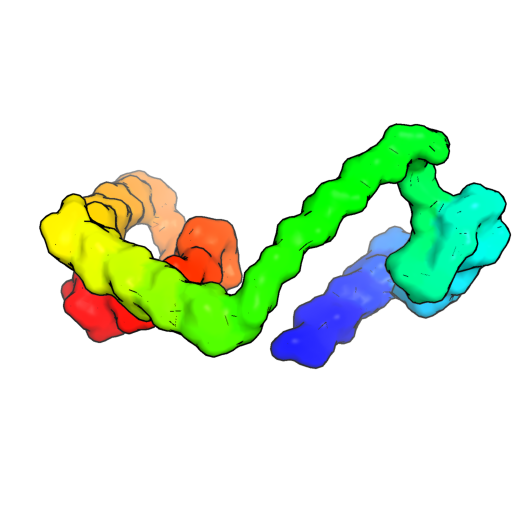LE A C 1
ATOM 791 O O . ILE A 1 101 ? -0.051 8.024 6.566 1.00 76.31 101 ILE A O 1
ATOM 795 N N . PHE A 1 102 ? 0.806 10.028 6.026 1.00 76.94 102 PHE A N 1
ATOM 796 C CA . PHE A 1 102 ? -0.468 10.738 5.897 1.00 76.94 102 PHE A CA 1
ATOM 797 C C . PHE A 1 102 ? -1.325 10.242 4.730 1.00 76.94 102 PHE A C 1
ATOM 799 O O . PHE A 1 102 ? -2.518 10.533 4.666 1.00 76.94 102 PHE A O 1
ATOM 806 N N . GLN A 1 103 ? -0.744 9.463 3.810 1.00 81.00 103 GLN A N 1
ATOM 807 C CA . GLN A 1 103 ? -1.484 8.829 2.728 1.00 81.00 103 GLN A CA 1
ATOM 808 C C . GLN A 1 103 ? -2.146 7.494 3.116 1.00 81.00 103 GLN A C 1
ATOM 810 O O . GLN A 1 103 ? -2.901 6.945 2.311 1.00 81.00 103 GLN A O 1
ATOM 815 N N . SER A 1 104 ? -1.903 6.998 4.334 1.00 82.44 104 SER A N 1
ATOM 816 C CA . SER A 1 104 ? -2.392 5.700 4.811 1.00 82.44 104 SER A CA 1
ATOM 817 C C . SER A 1 104 ? -3.908 5.679 5.037 1.00 82.44 104 SER A C 1
ATOM 819 O O . SER A 1 104 ? -4.490 6.640 5.546 1.00 82.44 104 SER A O 1
ATOM 821 N N . ILE A 1 105 ? -4.534 4.548 4.697 1.00 79.56 105 ILE A N 1
ATOM 822 C CA . ILE A 1 105 ? -5.959 4.279 4.941 1.00 79.56 105 ILE A CA 1
ATOM 823 C C . ILE A 1 105 ? -6.187 4.160 6.452 1.00 79.56 105 ILE A C 1
ATOM 825 O O . ILE A 1 105 ? -5.497 3.393 7.122 1.00 79.56 105 ILE A O 1
ATOM 829 N N . GLY A 1 106 ? -7.149 4.911 6.978 1.00 77.56 106 GLY A N 1
ATOM 830 C CA . GLY A 1 106 ? -7.444 5.024 8.405 1.00 77.56 106 GLY A CA 1
ATOM 831 C C . GLY A 1 106 ? -6.826 6.258 9.064 1.00 77.56 106 GLY A C 1
ATOM 832 O O . GLY A 1 106 ? -7.242 6.615 10.157 1.00 77.56 106 GLY A O 1
ATOM 833 N N . PHE A 1 107 ? -5.880 6.951 8.420 1.00 77.12 107 PHE A N 1
ATOM 834 C CA . PHE A 1 107 ? -5.380 8.235 8.923 1.00 77.12 107 PHE A CA 1
ATOM 835 C C . PHE A 1 107 ? -6.185 9.407 8.347 1.00 77.12 107 PHE A C 1
ATOM 837 O O . PHE A 1 107 ? -6.718 10.235 9.086 1.00 77.12 107 PHE A O 1
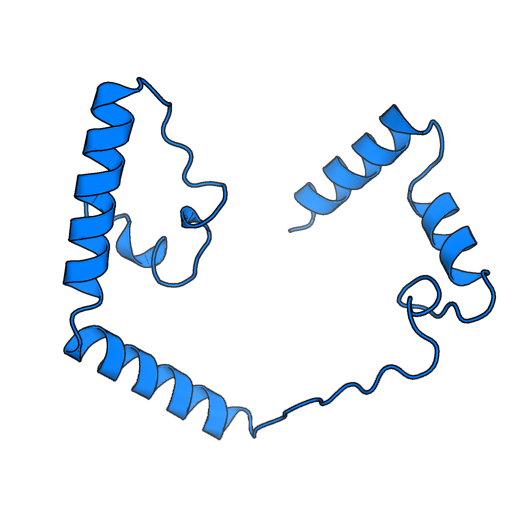ATOM 844 N N . LYS A 1 108 ? -6.330 9.463 7.018 1.00 77.31 108 LYS A N 1
ATOM 845 C CA . LYS A 1 108 ? -7.035 10.562 6.332 1.00 77.31 108 LYS A CA 1
ATOM 846 C C . LYS A 1 108 ? -8.493 10.688 6.746 1.00 77.31 108 LYS A C 1
ATOM 848 O O . LYS A 1 108 ? -9.017 11.790 6.852 1.00 77.31 108 LYS A O 1
ATOM 853 N N . GLU A 1 109 ? -9.148 9.554 6.958 1.00 79.56 109 GLU A N 1
ATOM 854 C CA . GLU A 1 109 ? -10.567 9.452 7.290 1.00 79.56 109 GLU A CA 1
ATOM 855 C C . GLU A 1 109 ? -10.868 9.981 8.700 1.00 79.56 109 GLU A C 1
ATOM 857 O O . GLU A 1 109 ? -11.996 10.388 8.988 1.00 79.56 109 GLU A O 1
ATOM 862 N N . PHE A 1 110 ? -9.854 9.995 9.568 1.00 74.06 110 PHE A N 1
ATOM 863 C CA . PHE A 1 110 ? -9.940 10.490 10.938 1.00 74.06 110 PHE A CA 1
ATOM 864 C C . PHE A 1 110 ? -9.325 11.879 11.107 1.00 74.06 110 PHE A C 1
ATOM 866 O O . PHE A 1 110 ? -9.650 12.547 12.083 1.00 74.06 110 PHE A O 1
ATOM 873 N N . HIS A 1 111 ? -8.526 12.353 10.146 1.00 67.81 111 HIS A N 1
ATOM 874 C CA . HIS A 1 111 ? -7.879 13.663 10.196 1.00 67.81 111 HIS A CA 1
ATOM 875 C C . HIS A 1 111 ? -8.865 14.799 10.532 1.00 67.81 111 HIS A C 1
ATOM 877 O O . HIS A 1 111 ? -8.658 15.505 11.507 1.00 67.81 111 HIS A O 1
ATOM 883 N N . GLY A 1 112 ? -10.009 14.894 9.842 1.00 64.38 112 GLY A N 1
ATOM 884 C CA . GLY A 1 112 ? -11.021 15.933 10.110 1.00 64.38 112 GLY A CA 1
ATOM 885 C C . GLY A 1 112 ? -11.854 15.755 11.392 1.00 64.38 112 GLY A C 1
ATOM 886 O O . GLY A 1 112 ? -12.758 16.546 11.639 1.00 64.38 112 GLY A O 1
ATOM 887 N N . ARG A 1 113 ? -11.616 14.695 12.176 1.00 59.06 113 ARG A N 1
ATOM 888 C CA . ARG A 1 113 ? -12.289 14.427 13.464 1.00 59.06 113 ARG A CA 1
ATOM 889 C C . ARG A 1 113 ? -11.342 14.486 14.665 1.00 59.06 113 ARG A C 1
ATOM 891 O O . ARG A 1 113 ? -11.816 14.421 15.794 1.00 59.06 113 ARG A O 1
ATOM 898 N N . VAL A 1 114 ? -10.034 14.521 14.413 1.00 55.59 114 VAL A N 1
ATOM 899 C CA . VAL A 1 114 ? -8.962 14.473 15.421 1.00 55.59 114 VAL A CA 1
ATOM 900 C C . VAL A 1 114 ? -8.244 15.832 15.547 1.00 55.59 114 VAL A C 1
ATOM 902 O O . VAL A 1 114 ? -7.351 15.978 16.380 1.00 55.59 114 VAL A O 1
ATOM 905 N N . GLU A 1 115 ? -8.651 16.833 14.758 1.00 49.00 115 GLU A N 1
ATOM 906 C CA . GLU A 1 115 ? -8.343 18.257 14.990 1.00 49.00 115 GLU A CA 1
ATOM 907 C C . GLU A 1 115 ? -9.114 18.822 16.191 1.00 49.00 115 GLU A C 1
ATOM 909 O O . GLU A 1 115 ? -8.484 19.578 16.969 1.00 49.00 115 GLU A O 1
#

InterPro domains:
  IPR027417 P-loop containing nucleoside triphosphate hydrolase [G3DSA:3.40.50.300] (10-115)
  IPR039657 Dimethylallyltransferase [PTHR11088] (40-111)